Protein AF-A0ABD0P282-F1 (afdb_monomer_lite)

Sequence (67 aa):
MDPSQHNPPAGHQIVHVRGDSETDLEALFNAVMNPKNAIIPPSVPMRLRKLPDSFFKPPEPKSHSRQ

Structure (mmCIF, N/CA/C/O backbone):
data_AF-A0ABD0P282-F1
#
_entry.id   AF-A0ABD0P282-F1
#
loop_
_atom_site.group_PDB
_atom_site.id
_atom_site.type_symbol
_atom_site.label_atom_id
_atom_site.label_alt_id
_atom_site.label_comp_id
_atom_site.label_asym_id
_atom_site.label_entity_id
_atom_site.label_seq_id
_atom_site.pdbx_PDB_ins_code
_atom_site.Cartn_x
_atom_site.Cartn_y
_atom_site.Cartn_z
_atom_site.occupancy
_atom_site.B_iso_or_equiv
_atom_site.auth_seq_id
_atom_site.auth_comp_id
_atom_site.auth_asym_id
_atom_site.auth_atom_id
_atom_site.pdbx_PDB_model_num
ATOM 1 N N . MET A 1 1 ? -32.571 -32.488 -35.712 1.00 43.84 1 MET A N 1
ATOM 2 C CA . MET A 1 1 ? -32.122 -32.355 -34.313 1.00 43.84 1 MET A CA 1
ATOM 3 C C . MET A 1 1 ? -30.618 -32.156 -34.368 1.00 43.84 1 MET A C 1
ATOM 5 O O . MET A 1 1 ? -29.905 -33.125 -34.580 1.00 43.84 1 MET A O 1
ATOM 9 N N . ASP A 1 2 ? -30.163 -30.906 -34.341 1.00 43.69 2 ASP A N 1
ATOM 10 C CA . ASP A 1 2 ? -28.738 -30.554 -34.351 1.00 43.69 2 ASP A CA 1
ATOM 11 C C . ASP A 1 2 ? -28.266 -30.425 -32.888 1.00 43.69 2 ASP A C 1
ATOM 13 O O . ASP A 1 2 ? -28.894 -29.677 -32.134 1.00 43.69 2 ASP A O 1
ATOM 17 N N . PRO A 1 3 ? -27.232 -31.166 -32.449 1.00 52.69 3 PRO A N 1
ATOM 18 C CA . PRO A 1 3 ? -26.772 -31.167 -31.063 1.00 52.69 3 PRO A CA 1
ATOM 19 C C . PRO A 1 3 ? -25.844 -29.989 -30.699 1.00 52.69 3 PRO A C 1
ATOM 21 O O . PRO A 1 3 ? -25.246 -30.012 -29.628 1.00 52.69 3 PRO A O 1
ATOM 24 N N . SER A 1 4 ? -25.698 -28.956 -31.537 1.00 54.78 4 SER A N 1
ATOM 25 C CA . SER A 1 4 ? -24.710 -27.883 -31.319 1.00 54.78 4 SER A CA 1
ATOM 26 C C . SER A 1 4 ? -25.252 -26.565 -30.739 1.00 54.78 4 SER A C 1
ATOM 28 O O . SER A 1 4 ? -24.596 -25.529 -30.849 1.00 54.78 4 SER A O 1
ATOM 30 N N . GLN A 1 5 ? -26.390 -26.577 -30.031 1.00 54.09 5 GLN A N 1
ATOM 31 C CA . GLN A 1 5 ? -26.793 -25.436 -29.191 1.00 54.09 5 GLN A CA 1
ATOM 32 C C . GLN A 1 5 ? -25.887 -25.313 -27.951 1.00 54.09 5 GLN A C 1
ATOM 34 O O . GLN A 1 5 ? -26.252 -25.709 -26.847 1.00 54.09 5 GLN A O 1
ATOM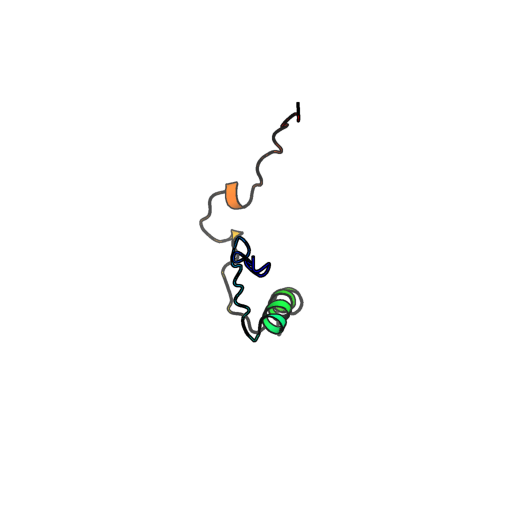 39 N N . HIS A 1 6 ? -24.699 -24.732 -28.118 1.00 54.69 6 HIS A N 1
ATOM 40 C CA . HIS A 1 6 ? -23.955 -24.159 -27.000 1.00 54.69 6 HIS A CA 1
ATOM 41 C C . HIS A 1 6 ? -24.556 -22.786 -26.686 1.00 54.69 6 HIS A C 1
ATOM 43 O O . HIS A 1 6 ? -24.278 -21.794 -27.356 1.00 54.69 6 HIS A O 1
ATOM 49 N N . ASN A 1 7 ? -25.408 -22.738 -25.663 1.00 55.97 7 ASN A N 1
ATOM 50 C CA . ASN A 1 7 ? -25.741 -21.494 -24.974 1.00 55.97 7 ASN A CA 1
ATOM 51 C C . ASN A 1 7 ? -24.410 -20.842 -24.522 1.00 55.97 7 ASN A C 1
ATOM 53 O O . ASN A 1 7 ? -23.562 -21.575 -24.000 1.00 55.97 7 ASN A O 1
ATOM 57 N N . PRO A 1 8 ? -24.163 -19.530 -24.718 1.00 59.59 8 PRO A N 1
ATOM 58 C CA . PRO A 1 8 ? -22.923 -18.917 -24.249 1.00 59.59 8 PRO A CA 1
ATOM 59 C C . PRO A 1 8 ? -22.782 -19.150 -22.732 1.00 59.59 8 PRO A C 1
ATOM 61 O O . PRO A 1 8 ? -23.778 -19.029 -22.009 1.00 59.59 8 PRO A O 1
ATOM 64 N N . PRO A 1 9 ? -21.592 -19.533 -22.236 1.00 63.75 9 PRO A N 1
ATOM 65 C CA . PRO A 1 9 ? -21.405 -19.851 -20.826 1.00 63.75 9 PRO A CA 1
ATOM 66 C C . PRO A 1 9 ? -21.771 -18.647 -19.947 1.00 63.75 9 PRO A C 1
ATOM 68 O O . PRO A 1 9 ? -21.489 -17.495 -20.280 1.00 63.75 9 PRO A O 1
ATOM 71 N N . ALA A 1 10 ? -22.442 -18.915 -18.826 1.00 68.88 10 ALA A N 1
ATOM 72 C CA . ALA A 1 10 ? -22.868 -17.888 -17.886 1.00 68.88 10 ALA A CA 1
ATOM 73 C C . ALA A 1 10 ? -21.653 -17.140 -17.299 1.00 68.88 10 ALA A C 1
ATOM 75 O O . ALA A 1 10 ? -20.822 -17.742 -16.62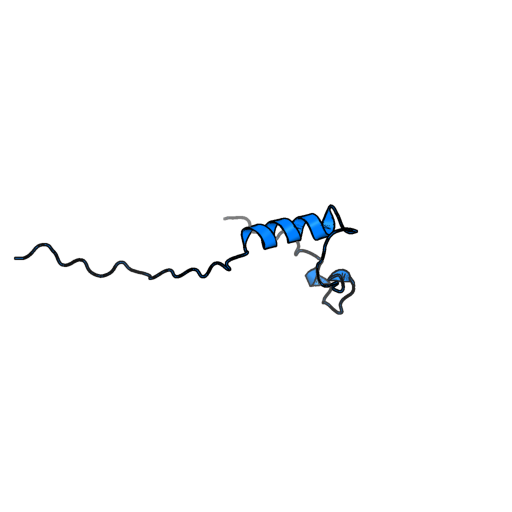4 1.00 68.88 10 ALA A O 1
ATOM 76 N N . GLY A 1 11 ? -21.603 -15.821 -17.527 1.00 72.44 11 GLY A N 1
ATOM 77 C CA . GLY A 1 11 ? -20.617 -14.890 -16.964 1.00 72.44 11 GLY A CA 1
ATOM 78 C C . GLY A 1 11 ? -19.375 -14.686 -17.838 1.00 72.44 11 GLY A C 1
ATOM 79 O O . GLY A 1 11 ? -18.521 -15.557 -17.937 1.00 72.44 11 GLY A O 1
ATOM 80 N N . HIS A 1 12 ? -19.236 -13.496 -18.430 1.00 81.50 12 HIS A N 1
ATOM 81 C CA . HIS A 1 12 ? -18.017 -13.096 -19.139 1.00 81.50 12 HIS A CA 1
ATOM 82 C C . HIS A 1 12 ? -17.079 -12.378 -18.161 1.00 81.50 12 HIS A C 1
ATOM 84 O O . HIS A 1 12 ? -17.365 -11.256 -17.744 1.00 81.50 12 HIS A O 1
ATOM 90 N N . GLN A 1 13 ? -15.967 -13.012 -17.787 1.00 87.56 13 GLN A N 1
ATOM 91 C CA . GLN A 1 13 ? -14.916 -12.374 -16.994 1.00 87.56 13 GLN A CA 1
ATOM 92 C C . GLN A 1 13 ? -13.870 -11.758 -17.927 1.00 87.56 13 GLN A C 1
ATOM 94 O O . GLN A 1 13 ? -13.245 -12.461 -18.716 1.00 87.56 13 GLN A O 1
ATOM 99 N N . ILE A 1 14 ? -13.662 -10.447 -17.815 1.00 91.81 14 ILE A N 1
ATOM 100 C CA . ILE A 1 14 ? -12.633 -9.712 -18.558 1.00 91.81 14 ILE A CA 1
ATOM 101 C C . ILE A 1 14 ? -11.675 -9.095 -17.538 1.00 91.81 14 ILE A C 1
ATOM 103 O O . ILE A 1 14 ? -12.111 -8.388 -16.630 1.00 91.81 14 ILE A O 1
ATOM 107 N N . VAL A 1 15 ? -10.374 -9.363 -17.678 1.00 94.81 15 VAL A N 1
ATOM 108 C CA . VAL A 1 15 ? -9.318 -8.831 -16.803 1.00 94.81 15 VAL A CA 1
ATOM 109 C C . VAL A 1 15 ? -8.335 -8.032 -17.649 1.00 94.81 15 VAL A C 1
ATOM 111 O O . VAL A 1 15 ? -7.762 -8.560 -18.599 1.00 94.81 15 VAL A O 1
ATOM 114 N N . HIS A 1 16 ? -8.125 -6.766 -17.295 1.00 94.81 16 HIS A N 1
ATOM 115 C CA . HIS A 1 16 ? -7.124 -5.915 -17.933 1.00 94.81 16 HIS A CA 1
ATOM 116 C C . HIS A 1 16 ? -5.858 -5.907 -17.080 1.00 94.81 16 HIS A C 1
ATOM 118 O O . HIS A 1 16 ? -5.862 -5.380 -15.968 1.00 94.81 16 HIS A O 1
ATOM 124 N N . VAL A 1 17 ? -4.784 -6.491 -17.606 1.00 94.69 17 VAL A N 1
ATOM 125 C CA . VAL A 1 17 ? -3.459 -6.471 -16.977 1.00 94.69 17 VAL A CA 1
ATOM 126 C C . VAL A 1 17 ? -2.618 -5.401 -17.663 1.00 94.69 17 VAL A C 1
ATOM 128 O O . VAL A 1 17 ? -2.566 -5.333 -18.892 1.00 94.69 17 VAL A O 1
ATOM 131 N N . ARG A 1 18 ? -1.992 -4.529 -16.870 1.00 95.69 18 ARG A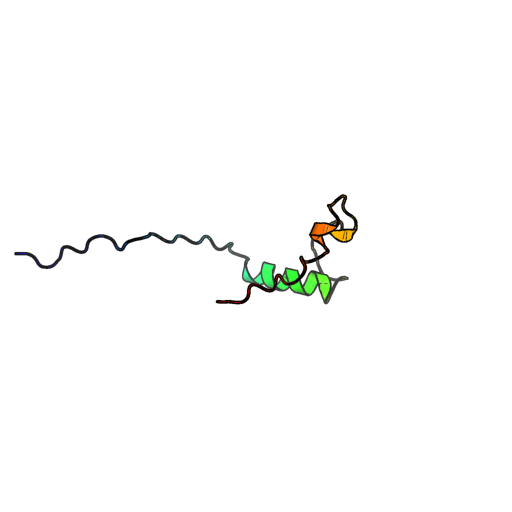 N 1
ATOM 132 C CA . ARG A 1 18 ? -1.091 -3.494 -17.384 1.00 95.69 18 ARG A CA 1
ATOM 133 C C . ARG A 1 18 ? 0.205 -4.147 -17.878 1.00 95.69 18 ARG A C 1
ATOM 135 O O . ARG A 1 18 ? 0.677 -5.097 -17.268 1.00 95.69 18 ARG A O 1
ATOM 142 N N . GLY A 1 19 ? 0.783 -3.632 -18.963 1.00 96.38 19 GLY A N 1
ATOM 143 C CA . GLY A 1 19 ? 1.950 -4.249 -19.611 1.00 96.38 19 GLY A CA 1
ATOM 144 C C . GLY A 1 19 ? 3.225 -4.322 -18.758 1.00 96.38 19 GLY A C 1
ATO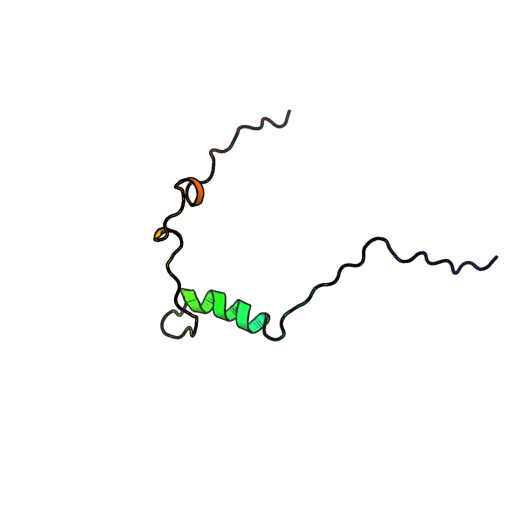M 145 O O . GLY A 1 19 ? 4.110 -5.104 -19.072 1.00 96.38 19 GLY A O 1
ATOM 146 N N . ASP A 1 20 ? 3.320 -3.539 -17.686 1.00 94.94 20 ASP A N 1
ATOM 147 C CA . ASP A 1 20 ? 4.451 -3.477 -16.752 1.00 94.94 20 ASP A CA 1
ATOM 148 C C . ASP A 1 20 ? 4.117 -4.072 -15.370 1.00 94.94 20 ASP A C 1
ATOM 150 O O . ASP A 1 20 ? 4.831 -3.807 -14.407 1.00 94.94 20 ASP A O 1
ATOM 154 N N . SER A 1 21 ? 3.053 -4.877 -15.243 1.00 96.06 21 SER A N 1
ATOM 155 C CA . SER A 1 21 ? 2.574 -5.374 -13.943 1.00 96.06 21 SER A CA 1
ATOM 156 C C . SER A 1 21 ? 3.619 -6.150 -13.137 1.00 96.06 21 SER A C 1
ATOM 158 O O . SER A 1 21 ? 3.615 -6.084 -11.912 1.00 96.06 21 SER A O 1
ATOM 160 N N . GLU A 1 22 ? 4.512 -6.888 -13.802 1.00 94.75 22 GLU A N 1
ATOM 161 C CA . GLU A 1 22 ? 5.595 -7.620 -13.129 1.00 94.75 22 GLU A CA 1
ATOM 162 C C . GLU A 1 22 ? 6.634 -6.661 -12.536 1.00 94.75 22 GLU A C 1
ATOM 164 O O . GLU A 1 22 ? 7.011 -6.789 -11.371 1.00 94.75 22 GLU A O 1
ATOM 169 N N . THR A 1 23 ? 7.044 -5.653 -13.309 1.00 95.50 23 THR A N 1
ATOM 170 C CA . THR A 1 23 ? 7.988 -4.626 -12.854 1.00 95.50 23 THR A CA 1
ATOM 171 C C . THR A 1 23 ? 7.375 -3.731 -11.777 1.00 95.50 23 THR A C 1
ATOM 173 O O . THR A 1 23 ? 8.061 -3.382 -10.819 1.00 95.50 23 THR A O 1
ATOM 176 N N . ASP A 1 24 ? 6.088 -3.388 -11.887 1.00 94.38 24 ASP A N 1
ATOM 177 C CA . ASP A 1 24 ? 5.356 -2.615 -10.872 1.00 94.38 24 ASP A CA 1
ATOM 178 C C . ASP A 1 24 ? 5.270 -3.378 -9.540 1.00 94.38 24 ASP A C 1
ATOM 180 O O . ASP A 1 24 ? 5.515 -2.814 -8.470 1.00 94.38 24 ASP A O 1
ATOM 184 N N . LEU A 1 25 ? 5.022 -4.693 -9.602 1.00 95.62 25 LEU A N 1
ATOM 185 C CA . LEU A 1 25 ? 5.014 -5.548 -8.419 1.00 95.62 25 LEU A CA 1
ATOM 186 C C . LEU A 1 25 ? 6.392 -5.588 -7.747 1.00 95.62 25 LEU A C 1
ATOM 188 O O . LEU A 1 25 ? 6.475 -5.459 -6.529 1.00 95.62 25 LEU A O 1
ATOM 192 N N . GLU A 1 26 ? 7.478 -5.724 -8.511 1.00 94.81 26 GLU A N 1
ATOM 193 C CA . GLU A 1 26 ? 8.836 -5.698 -7.957 1.00 94.81 26 GLU A CA 1
ATOM 194 C C . GLU A 1 26 ? 9.187 -4.324 -7.352 1.00 94.81 26 GLU A C 1
ATOM 196 O O . GLU A 1 26 ? 9.737 -4.236 -6.246 1.00 94.81 26 GLU A O 1
ATOM 201 N N . ALA A 1 27 ? 8.819 -3.236 -8.037 1.00 93.81 27 ALA A N 1
ATOM 202 C CA . ALA A 1 27 ? 9.038 -1.869 -7.573 1.00 93.81 27 ALA A CA 1
ATOM 203 C C . ALA A 1 27 ? 8.363 -1.601 -6.216 1.00 93.81 27 ALA A C 1
ATOM 205 O O . ALA A 1 27 ? 8.950 -0.922 -5.367 1.00 93.81 27 ALA A O 1
ATOM 206 N N . LEU A 1 28 ? 7.185 -2.188 -5.969 1.00 94.62 28 LEU A N 1
ATOM 207 C CA . LEU A 1 28 ? 6.467 -2.082 -4.696 1.00 94.62 28 LEU A CA 1
ATOM 208 C C . LEU A 1 28 ? 7.278 -2.621 -3.506 1.00 94.62 28 LEU A C 1
ATOM 210 O O . LEU A 1 28 ? 7.262 -2.022 -2.429 1.00 94.62 28 LEU A O 1
ATOM 214 N N . PHE A 1 29 ? 8.009 -3.723 -3.680 1.00 95.06 29 PHE A N 1
ATOM 215 C CA . PHE A 1 29 ? 8.871 -4.267 -2.624 1.00 95.06 29 PHE A CA 1
ATOM 216 C C . PHE A 1 29 ? 10.174 -3.477 -2.503 1.00 95.06 29 PHE A C 1
ATOM 218 O O . PHE A 1 29 ? 10.592 -3.123 -1.395 1.00 95.06 29 PHE A O 1
ATOM 225 N N . ASN A 1 30 ? 10.799 -3.147 -3.636 1.00 95.25 30 ASN A N 1
ATOM 226 C CA . ASN A 1 30 ? 12.045 -2.383 -3.664 1.00 95.25 30 ASN A CA 1
ATOM 227 C C . ASN A 1 30 ? 11.899 -0.994 -3.026 1.00 95.25 30 ASN A C 1
ATOM 229 O O . ASN A 1 30 ? 12.839 -0.529 -2.384 1.00 95.25 30 ASN A O 1
ATOM 233 N N . ALA A 1 31 ? 10.716 -0.377 -3.102 1.00 94.00 31 ALA A N 1
ATOM 234 C CA . ALA A 1 31 ? 10.370 0.856 -2.394 1.00 94.00 31 ALA A CA 1
ATOM 235 C C . ALA A 1 31 ? 10.684 0.838 -0.891 1.00 94.00 31 ALA A C 1
ATOM 237 O O . ALA A 1 31 ? 11.091 1.855 -0.330 1.00 94.00 31 ALA A O 1
ATOM 238 N N . VAL A 1 32 ? 10.493 -0.310 -0.240 1.00 94.38 32 VAL A N 1
ATOM 239 C CA . VAL A 1 32 ? 10.684 -0.465 1.208 1.00 94.38 32 VAL A CA 1
ATOM 240 C C . VAL A 1 32 ? 12.021 -1.130 1.522 1.00 94.38 32 VAL A C 1
ATOM 242 O O . VAL A 1 32 ? 12.698 -0.725 2.464 1.00 94.38 32 VAL A O 1
ATOM 245 N N . MET A 1 33 ? 12.419 -2.125 0.728 1.00 95.25 33 MET A N 1
ATOM 246 C CA . MET A 1 33 ? 13.645 -2.897 0.957 1.00 95.25 33 MET A CA 1
ATOM 247 C C . MET A 1 33 ? 14.909 -2.135 0.541 1.00 95.25 33 MET A C 1
ATOM 249 O O . MET A 1 33 ? 15.942 -2.246 1.197 1.00 95.25 33 MET A O 1
ATOM 253 N N . ASN A 1 34 ? 14.818 -1.328 -0.520 1.00 94.38 34 ASN A N 1
ATOM 254 C CA . ASN A 1 34 ? 15.927 -0.601 -1.139 1.00 94.38 34 ASN A CA 1
ATOM 255 C C . ASN A 1 34 ? 15.589 0.896 -1.314 1.00 94.38 34 ASN A C 1
ATOM 257 O O . ASN A 1 34 ? 15.667 1.434 -2.423 1.00 94.38 34 ASN A O 1
ATOM 261 N N . PRO A 1 35 ? 15.248 1.620 -0.230 1.00 86.44 35 PRO A N 1
ATOM 262 C CA . PRO A 1 35 ? 14.588 2.927 -0.306 1.00 86.44 35 PRO A CA 1
ATOM 263 C C . PRO A 1 35 ? 15.439 4.036 -0.944 1.00 86.44 35 PRO A C 1
ATOM 265 O O . PRO A 1 35 ? 14.902 5.046 -1.379 1.00 86.44 35 PRO A O 1
ATOM 268 N N . LYS A 1 36 ? 16.767 3.871 -1.013 1.00 85.69 36 LYS A N 1
ATOM 269 C CA . LYS A 1 36 ? 17.671 4.842 -1.658 1.00 85.69 36 LYS A CA 1
ATOM 270 C C . LYS A 1 36 ? 17.676 4.739 -3.185 1.00 85.69 36 LYS A C 1
ATOM 272 O O . LYS A 1 36 ? 18.035 5.705 -3.847 1.00 85.69 36 LYS A O 1
ATOM 277 N N . ASN A 1 37 ? 17.299 3.578 -3.718 1.00 80.81 37 ASN A N 1
ATOM 278 C CA . ASN A 1 37 ? 17.375 3.261 -5.145 1.00 80.81 37 ASN A CA 1
ATOM 279 C C . ASN A 1 37 ? 15.987 3.180 -5.794 1.00 80.81 37 ASN A C 1
ATOM 281 O O . ASN A 1 37 ? 15.882 3.137 -7.017 1.00 80.81 37 ASN A O 1
ATOM 285 N N . ALA A 1 38 ? 14.922 3.132 -4.991 1.00 83.31 38 ALA A N 1
ATOM 286 C CA . ALA A 1 38 ? 13.564 3.041 -5.491 1.00 83.31 38 ALA A CA 1
ATOM 287 C C . ALA A 1 38 ? 13.089 4.381 -6.067 1.00 83.31 38 ALA A C 1
ATOM 289 O O . ALA A 1 38 ? 13.015 5.390 -5.366 1.00 83.31 38 ALA A O 1
ATOM 290 N N . ILE A 1 39 ? 12.719 4.372 -7.347 1.00 82.00 39 ILE A N 1
ATOM 291 C CA . ILE A 1 39 ? 12.150 5.527 -8.046 1.00 82.00 39 ILE A CA 1
ATOM 292 C C . ILE A 1 39 ? 10.626 5.421 -7.963 1.00 82.00 39 ILE A C 1
ATOM 294 O O . ILE A 1 39 ? 9.959 5.049 -8.925 1.00 82.00 39 ILE A O 1
ATOM 298 N N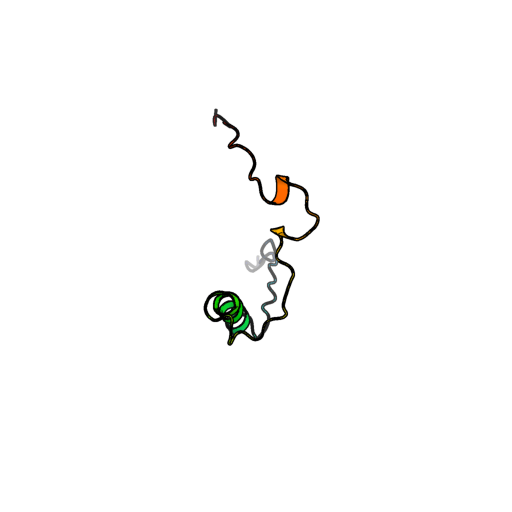 . ILE A 1 40 ? 10.075 5.708 -6.784 1.00 84.44 40 ILE A N 1
ATOM 299 C CA . ILE A 1 40 ? 8.625 5.789 -6.576 1.00 84.44 40 ILE A CA 1
ATOM 300 C C . ILE A 1 40 ? 8.224 7.183 -6.084 1.00 84.44 40 ILE A C 1
ATOM 302 O O . ILE A 1 40 ? 8.973 7.804 -5.324 1.00 84.44 40 ILE A O 1
ATOM 306 N N . PRO A 1 41 ? 7.045 7.700 -6.479 1.00 88.56 41 PRO A N 1
ATOM 307 C CA . PRO A 1 41 ? 6.556 8.966 -5.957 1.00 88.56 41 PRO A CA 1
ATOM 308 C C . PRO A 1 41 ? 6.431 8.913 -4.426 1.00 88.56 41 PRO A C 1
ATOM 310 O O . PRO A 1 41 ? 5.782 8.002 -3.897 1.00 88.56 41 PRO A O 1
ATOM 313 N N . PRO A 1 42 ? 7.014 9.873 -3.687 1.00 90.06 42 PRO A N 1
ATOM 314 C CA . PRO A 1 42 ? 6.863 9.909 -2.243 1.00 90.06 42 PRO A CA 1
ATOM 315 C C . PRO A 1 42 ? 5.398 10.168 -1.878 1.00 90.06 42 PRO A C 1
ATOM 317 O O . PRO A 1 42 ? 4.713 10.978 -2.503 1.00 90.06 42 PRO A O 1
ATOM 320 N N . SER A 1 43 ? 4.913 9.501 -0.829 1.00 94.38 43 SER A N 1
ATOM 321 C CA . SER A 1 43 ? 3.564 9.715 -0.305 1.00 94.38 43 SER A CA 1
ATOM 322 C C . SER A 1 43 ? 3.577 9.858 1.213 1.00 94.38 43 SER A C 1
ATOM 324 O O . SER A 1 43 ? 4.409 9.270 1.903 1.00 94.38 43 SER A O 1
ATOM 326 N N . VAL A 1 44 ? 2.642 10.647 1.749 1.00 96.50 44 VAL A N 1
ATOM 327 C CA . VAL A 1 44 ? 2.467 10.784 3.202 1.00 96.50 44 VAL A CA 1
ATOM 328 C C . VAL A 1 44 ? 1.994 9.436 3.762 1.00 96.50 44 VAL A C 1
ATOM 330 O O . VAL A 1 44 ? 0.925 8.975 3.333 1.00 96.50 44 VAL A O 1
ATOM 333 N N . PRO A 1 45 ? 2.718 8.811 4.716 1.00 97.31 45 PRO A N 1
ATOM 334 C CA . PRO A 1 45 ? 2.282 7.580 5.366 1.00 97.31 45 PRO A CA 1
ATOM 335 C C . PRO A 1 45 ? 0.870 7.718 5.931 1.00 97.31 45 PRO A C 1
ATOM 337 O O . PRO A 1 45 ? 0.529 8.752 6.503 1.00 97.31 45 PRO A O 1
ATOM 340 N N . MET A 1 46 ? 0.050 6.669 5.816 1.00 98.25 46 MET A N 1
ATOM 341 C CA . MET A 1 46 ? -1.365 6.732 6.211 1.00 98.25 46 MET A CA 1
ATOM 342 C C . MET A 1 46 ? -1.555 7.228 7.654 1.00 98.25 46 MET A C 1
ATOM 344 O O . MET A 1 46 ? -2.441 8.040 7.898 1.00 98.25 46 MET A O 1
ATOM 348 N N . ARG A 1 47 ? -0.685 6.821 8.591 1.00 97.62 47 ARG A N 1
ATOM 349 C CA . ARG A 1 47 ? -0.736 7.222 10.013 1.00 97.62 47 ARG A CA 1
ATOM 350 C C . ARG A 1 47 ? -0.533 8.722 10.267 1.00 97.62 47 ARG A C 1
ATOM 352 O O . ARG A 1 47 ? -0.893 9.193 11.335 1.00 97.62 47 ARG A O 1
ATOM 359 N N . LEU A 1 48 ? 0.049 9.455 9.316 1.00 98.00 48 LEU A N 1
ATOM 360 C CA . LEU A 1 48 ? 0.258 10.907 9.404 1.00 98.00 48 LEU A CA 1
ATOM 361 C C . LEU A 1 48 ? -0.861 11.709 8.724 1.00 98.00 48 LEU A C 1
ATOM 363 O O . LEU A 1 48 ? -0.834 12.939 8.718 1.00 98.00 48 LEU A O 1
ATOM 367 N N . ARG A 1 49 ? -1.842 11.031 8.120 1.00 98.38 49 ARG A N 1
ATOM 368 C CA . ARG A 1 49 ? -3.010 11.671 7.510 1.00 98.38 49 ARG A CA 1
ATOM 369 C C . ARG A 1 49 ? -4.104 11.866 8.558 1.00 98.38 49 ARG A C 1
ATOM 371 O O . ARG A 1 49 ? -4.159 11.164 9.563 1.00 98.38 49 ARG A O 1
ATOM 378 N N . LYS A 1 50 ? -5.022 12.795 8.290 1.00 98.38 50 LYS A N 1
ATOM 379 C CA . LYS A 1 50 ? -6.218 13.024 9.113 1.00 98.38 50 LYS A CA 1
ATOM 380 C C . LYS A 1 50 ? -7.253 11.921 8.861 1.00 98.38 50 LYS A C 1
ATOM 382 O O . LYS A 1 50 ? -8.196 12.126 8.103 1.00 98.38 50 LYS A O 1
ATOM 387 N N . LEU A 1 51 ? -7.038 10.745 9.447 1.00 98.25 51 LEU A N 1
ATOM 388 C CA . LEU A 1 51 ? -7.941 9.595 9.355 1.00 98.25 51 LEU A CA 1
ATOM 389 C C . LEU A 1 51 ? -8.541 9.263 10.728 1.00 98.25 51 LEU A C 1
ATOM 391 O O . LEU A 1 51 ? -7.894 9.530 11.740 1.00 98.25 51 LEU A O 1
ATOM 395 N N . PRO A 1 52 ? -9.75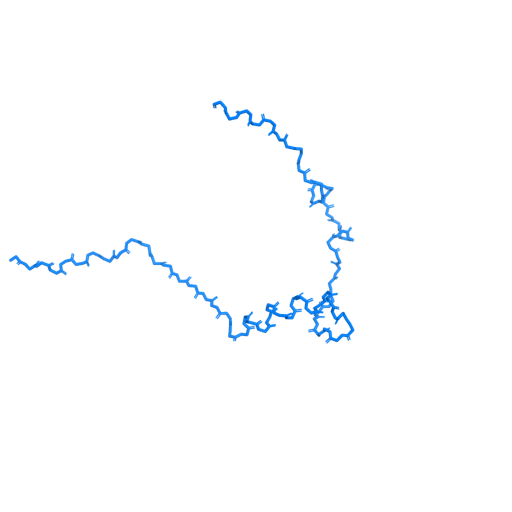5 8.682 10.783 1.00 98.38 52 PRO A N 1
ATOM 396 C CA . PRO A 1 52 ? -10.327 8.204 12.037 1.00 98.38 52 PRO A CA 1
ATOM 397 C C . PRO A 1 52 ? -9.440 7.148 12.708 1.00 98.38 52 PRO A C 1
ATOM 399 O O . PRO A 1 52 ? -8.832 6.321 12.029 1.00 98.38 52 PRO A O 1
ATOM 402 N N . ASP A 1 53 ? -9.444 7.107 14.041 1.00 96.88 53 ASP A N 1
ATOM 403 C CA . ASP A 1 53 ? -8.698 6.126 14.846 1.00 96.88 53 ASP A CA 1
ATOM 404 C C . ASP A 1 53 ? -8.965 4.667 14.439 1.00 96.88 53 ASP A C 1
ATOM 406 O O . ASP A 1 53 ? -8.062 3.827 14.442 1.00 96.88 53 ASP A O 1
ATOM 410 N N . SER A 1 54 ? -10.206 4.368 14.055 1.00 97.00 54 SER A N 1
ATOM 411 C CA . SER A 1 54 ? -10.643 3.042 13.610 1.00 97.00 54 SER A CA 1
ATOM 412 C C . SER A 1 54 ? -9.970 2.573 12.320 1.00 97.00 54 SER A C 1
ATOM 414 O O . SER A 1 54 ? -9.957 1.379 12.044 1.00 97.00 54 SER A O 1
ATOM 416 N N . PHE A 1 55 ? -9.364 3.473 11.542 1.00 97.88 55 PHE A N 1
ATOM 417 C CA . PHE A 1 55 ? -8.615 3.109 10.340 1.00 97.88 55 PHE A CA 1
ATOM 418 C C . PHE A 1 55 ? -7.367 2.270 10.670 1.00 97.88 55 PHE A C 1
ATOM 420 O O . PHE A 1 55 ? -6.938 1.448 9.863 1.00 97.88 55 PHE A O 1
ATOM 427 N N . PHE A 1 56 ? -6.788 2.463 11.862 1.00 97.50 56 PHE A N 1
ATOM 428 C CA . PHE A 1 56 ? -5.584 1.753 12.319 1.00 97.50 56 PHE A CA 1
ATOM 429 C C . PHE A 1 56 ? -5.831 0.814 13.501 1.00 97.50 56 PHE A C 1
ATOM 431 O O . PHE A 1 56 ? -4.938 0.040 13.848 1.00 97.50 56 PHE A O 1
ATOM 438 N N . LYS A 1 57 ? -7.008 0.888 14.131 1.00 96.19 57 LYS A N 1
ATOM 439 C CA . LYS A 1 57 ? -7.417 0.016 15.235 1.00 96.19 57 LYS A CA 1
ATOM 440 C C . LYS A 1 57 ? -8.369 -1.052 14.683 1.00 96.19 57 LYS A C 1
ATOM 442 O O . LYS A 1 57 ? -9.525 -0.719 14.419 1.00 96.19 57 LYS A O 1
ATOM 447 N N . PRO A 1 58 ? -7.913 -2.305 14.473 1.00 94.50 58 PRO A N 1
ATOM 448 C CA . PRO A 1 58 ? -8.811 -3.370 14.045 1.00 94.50 58 PRO A CA 1
ATOM 449 C C . PRO A 1 58 ? -9.928 -3.547 15.084 1.00 94.50 58 PRO A C 1
ATOM 451 O O . PRO A 1 58 ? -9.687 -3.336 16.277 1.00 94.50 58 PRO A O 1
ATOM 454 N N . PRO A 1 59 ? -11.148 -3.908 14.656 1.00 92.31 59 PRO A N 1
ATOM 455 C CA . PRO A 1 59 ? -12.235 -4.150 15.590 1.00 92.31 59 PRO A CA 1
ATOM 456 C C . PRO A 1 59 ? -11.875 -5.308 16.522 1.00 92.31 59 PRO A C 1
ATOM 458 O O . PRO A 1 59 ? -11.152 -6.230 16.134 1.00 92.31 59 PRO A O 1
ATOM 461 N N . GLU A 1 60 ? -12.420 -5.284 17.736 1.00 88.31 60 GLU A N 1
ATOM 462 C CA . GLU A 1 60 ? -12.318 -6.434 18.629 1.00 88.31 60 GLU A CA 1
ATOM 463 C C . GLU A 1 60 ? -12.893 -7.677 17.934 1.00 88.31 60 GLU A C 1
ATOM 465 O O . GLU A 1 60 ? -13.914 -7.572 17.235 1.00 88.31 60 GLU A O 1
ATOM 470 N N . PRO A 1 61 ? -12.269 -8.858 18.104 1.00 84.38 61 PRO A N 1
ATOM 471 C CA . PRO A 1 61 ? -12.838 -10.098 17.614 1.00 84.38 61 PRO A CA 1
ATOM 472 C C . PRO A 1 61 ? -14.214 -10.264 18.255 1.00 84.38 61 PRO A C 1
ATOM 474 O O . PRO A 1 61 ? -14.335 -10.564 19.441 1.00 84.38 61 PRO A O 1
ATOM 477 N N . LYS A 1 62 ? -15.280 -10.046 17.484 1.00 74.19 62 LYS A N 1
ATOM 478 C CA . LYS A 1 62 ? -16.615 -10.396 17.954 1.00 74.19 62 LYS A CA 1
ATOM 479 C C . LYS A 1 62 ? -16.598 -11.908 18.152 1.00 74.19 62 LYS A C 1
ATOM 481 O O . LYS A 1 62 ? -16.326 -12.632 17.195 1.00 74.19 62 LYS A O 1
ATOM 486 N N . SER A 1 63 ? -16.911 -12.380 19.358 1.00 65.50 63 SER A N 1
ATOM 487 C CA . SER A 1 63 ? -17.283 -13.777 19.588 1.00 65.50 63 SER A CA 1
ATOM 488 C C . SER A 1 63 ? -18.595 -14.031 18.843 1.00 65.50 63 SER A C 1
ATOM 490 O O . SER A 1 63 ? -19.683 -14.004 19.407 1.00 65.50 63 SER A O 1
ATOM 492 N N . HIS A 1 64 ? -18.521 -14.173 17.520 1.00 59.28 64 HIS A N 1
ATOM 493 C CA . HIS A 1 64 ? -19.541 -14.891 16.782 1.00 59.28 64 HIS A CA 1
ATOM 494 C C . HIS A 1 64 ? -19.286 -16.346 17.130 1.00 59.28 64 HIS A C 1
ATOM 496 O O . HIS A 1 64 ? -18.533 -17.043 16.450 1.00 59.28 64 HIS A O 1
ATOM 502 N N . SER A 1 65 ? -19.866 -16.755 18.261 1.00 62.47 65 SER A N 1
ATOM 503 C CA . SER A 1 65 ? -20.199 -18.146 18.503 1.00 62.47 65 SER A CA 1
ATOM 504 C C . SER A 1 65 ? -20.906 -18.602 17.235 1.00 62.47 65 SER A C 1
ATOM 506 O O . SER A 1 65 ? -22.013 -18.153 16.943 1.00 62.47 65 SER A O 1
ATOM 508 N N . ARG A 1 66 ? -20.195 -19.359 16.398 1.00 60.38 66 ARG A N 1
ATOM 509 C CA . ARG A 1 66 ? -20.786 -20.079 15.278 1.00 60.38 66 ARG A CA 1
ATOM 510 C C . ARG A 1 66 ? -21.671 -21.152 15.915 1.00 60.38 66 ARG A C 1
ATOM 512 O O . ARG A 1 66 ? -21.218 -22.277 16.094 1.00 60.38 66 ARG A O 1
ATOM 519 N N . GLN A 1 67 ? -22.852 -20.752 16.377 1.00 51.97 67 GLN A N 1
ATOM 520 C CA . GLN A 1 67 ? -23.976 -21.644 16.640 1.00 51.97 67 GLN A CA 1
ATOM 521 C C . GLN A 1 67 ? -24.861 -21.665 15.404 1.00 51.97 67 GLN A C 1
ATOM 523 O O . GLN A 1 67 ? -25.002 -20.592 14.773 1.00 51.97 67 GLN A O 1
#

Organism: Cirrhinus mrigala (NCBI:txid683832)

InterPro domains:
  IPR051583 Yes-associated protein 1 [PTHR17616] (1-67)
  IPR053819 TEAD interacting region 3, omega loop [PF15238] (44-59)

Radius of gyration: 23.42 Å; chains: 1; bounding box: 50×45×54 Å

Secondary structure (DSSP, 8-state):
--S---PPPS--------TTHHHHHHHHHHHHHSTTT--------GGGSS--GGGTSPPP-------

Foldseek 3Di:
DDPPPPDPDPDDDDDDDDPCNVVVVVLVVCCPVVVVPRPDDDDDPPVPDPDDPCVVVPDDPPPPVVD

pLDDT: mean 84.48, std 16.18, range [43.69, 98.38]